Protein AF-A0A2W6A8U3-F1 (afdb_monomer_lite)

Radius of gyration: 18.76 Å; chains: 1; bounding box: 33×46×53 Å

Sequence (86 aa):
MNLSNPNPPRIYMDNAATTALSLAVLEAMLPYLSDTFGNASSIHAEGRAAHEGLEQARRDVAGALGCRAKEIVFTSGGTESDNLAL

pLDDT: mean 94.16, std 10.89, range [46.12, 98.75]

Secondary structure (DSSP, 8-state):
------SPPPPP--TTT--PPPHHHHHHHHHHHHT----TT--SHHHHHHHHHHHHHHHHHHHHHTS-GGG----SSHHHHHHHH-

Structure (mmCIF, N/CA/C/O backbone):
data_AF-A0A2W6A8U3-F1
#
_entry.id   AF-A0A2W6A8U3-F1
#
loop_
_atom_site.group_PDB
_atom_site.id
_atom_site.type_symbol
_atom_site.label_atom_id
_atom_site.label_alt_id
_atom_site.label_comp_id
_atom_site.label_asym_id
_atom_site.label_entity_id
_atom_site.label_seq_id
_atom_site.pdbx_PDB_ins_code
_atom_site.Cartn_x
_atom_site.Cartn_y
_atom_site.Cartn_z
_atom_site.occupancy
_atom_site.B_iso_or_equiv
_atom_site.auth_seq_id
_atom_site.auth_comp_id
_atom_site.auth_asym_id
_atom_site.auth_atom_id
_atom_site.pdbx_PDB_model_num
ATOM 1 N N . MET A 1 1 ? 10.709 -27.895 26.084 1.00 47.88 1 MET A N 1
ATOM 2 C CA . MET A 1 1 ? 10.360 -26.476 26.316 1.00 47.88 1 MET A CA 1
ATOM 3 C C . MET A 1 1 ? 11.510 -25.841 27.068 1.00 47.88 1 MET A C 1
ATOM 5 O O . MET A 1 1 ? 11.842 -26.323 28.141 1.00 47.88 1 MET A O 1
ATOM 9 N N . ASN A 1 2 ? 12.184 -24.860 26.471 1.00 46.12 2 ASN A N 1
ATOM 10 C CA . ASN A 1 2 ? 13.308 -24.181 27.110 1.00 46.12 2 ASN A CA 1
ATOM 11 C C . ASN A 1 2 ? 12.769 -23.242 28.207 1.00 46.12 2 ASN A C 1
ATOM 13 O O . ASN A 1 2 ? 12.057 -22.290 27.900 1.00 46.12 2 ASN A O 1
ATOM 17 N N . LEU A 1 3 ? 13.060 -23.557 29.472 1.00 56.66 3 LEU A N 1
ATOM 18 C CA . LEU A 1 3 ? 12.575 -22.863 30.674 1.00 56.66 3 LEU A CA 1
ATOM 19 C C . LEU A 1 3 ? 13.421 -21.625 31.046 1.00 56.66 3 LEU A C 1
ATOM 21 O O . LEU A 1 3 ? 13.336 -21.139 32.168 1.00 56.66 3 LEU A O 1
ATOM 25 N N . SER A 1 4 ? 14.252 -21.104 30.137 1.00 66.81 4 SER A N 1
ATOM 26 C CA . S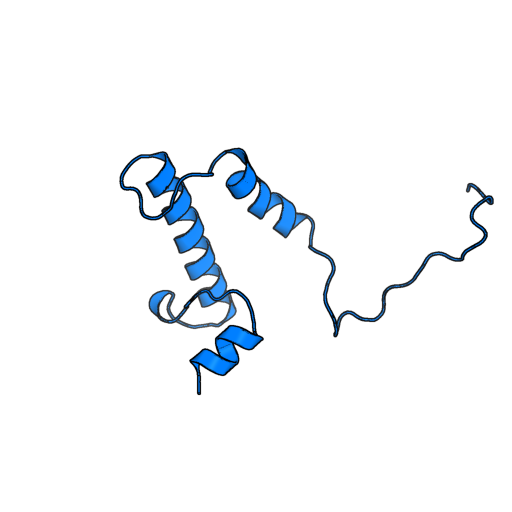ER A 1 4 ? 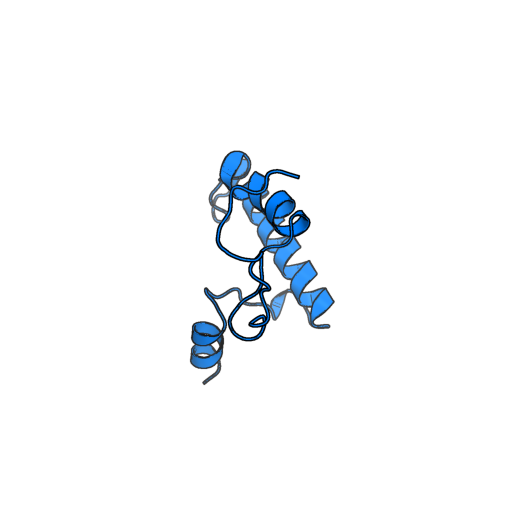15.202 -20.022 30.439 1.00 66.81 4 SER A CA 1
ATOM 27 C C . SER A 1 4 ? 14.700 -18.601 30.148 1.00 66.81 4 SER A C 1
ATOM 29 O O . SER A 1 4 ? 15.497 -17.668 30.229 1.00 66.81 4 SER A O 1
ATOM 31 N N . ASN A 1 5 ? 13.429 -18.398 29.775 1.00 64.94 5 ASN A N 1
ATOM 32 C CA . ASN A 1 5 ? 12.885 -17.049 29.586 1.00 64.94 5 ASN A CA 1
ATOM 33 C C . ASN A 1 5 ? 12.102 -16.618 30.843 1.00 64.94 5 ASN A C 1
ATOM 35 O O . ASN A 1 5 ? 11.025 -17.162 31.084 1.00 64.94 5 ASN A O 1
ATOM 39 N N . PRO A 1 6 ? 12.611 -15.667 31.649 1.00 69.00 6 PRO A N 1
ATOM 40 C CA . PRO A 1 6 ? 11.967 -15.236 32.892 1.00 69.00 6 PRO A CA 1
ATOM 41 C C . PRO A 1 6 ? 10.689 -14.414 32.670 1.00 69.00 6 PRO A C 1
ATOM 43 O O . PRO A 1 6 ? 9.997 -14.106 33.636 1.00 69.00 6 PRO A O 1
ATOM 46 N N . ASN A 1 7 ? 10.365 -14.054 31.424 1.00 70.81 7 ASN A N 1
ATOM 47 C CA . ASN A 1 7 ? 9.135 -13.345 31.098 1.00 70.81 7 ASN A CA 1
ATOM 48 C C . ASN A 1 7 ? 8.099 -14.290 30.478 1.00 70.81 7 ASN A C 1
ATOM 50 O O . ASN A 1 7 ? 8.433 -15.009 29.528 1.00 70.81 7 ASN A O 1
ATOM 54 N N . PRO A 1 8 ? 6.836 -14.261 30.950 1.00 75.06 8 PRO A N 1
ATOM 55 C CA . PRO A 1 8 ? 5.757 -14.966 30.277 1.00 75.06 8 PRO A CA 1
ATOM 56 C C . PRO A 1 8 ? 5.641 -14.475 28.823 1.00 75.06 8 PRO A C 1
ATOM 58 O O . PRO A 1 8 ? 5.982 -13.321 28.530 1.00 75.06 8 PRO A O 1
ATOM 61 N N . PRO A 1 9 ? 5.182 -15.331 27.892 1.00 83.94 9 PRO A N 1
ATOM 62 C CA . PRO A 1 9 ? 4.954 -14.916 26.514 1.00 83.94 9 PRO A CA 1
ATOM 63 C C . PRO A 1 9 ? 4.037 -13.688 26.497 1.00 83.94 9 PRO A C 1
ATOM 65 O O . PRO A 1 9 ? 2.974 -13.689 27.119 1.00 83.94 9 PRO A O 1
ATOM 68 N N . ARG A 1 10 ? 4.467 -12.615 25.820 1.00 90.00 10 ARG A N 1
ATOM 69 C CA . ARG A 1 10 ? 3.660 -11.394 25.710 1.00 90.00 10 ARG A CA 1
ATOM 70 C C . ARG A 1 10 ? 2.431 -11.686 24.855 1.00 90.00 10 ARG A C 1
ATOM 72 O O . ARG A 1 10 ? 2.565 -12.214 23.755 1.00 90.00 10 ARG A O 1
ATOM 79 N N . ILE A 1 11 ? 1.259 -11.296 25.345 1.00 93.94 11 ILE A N 1
ATOM 80 C CA . ILE A 1 11 ? 0.006 -11.340 24.589 1.00 93.94 11 ILE A CA 1
ATOM 81 C C . ILE A 1 11 ? -0.266 -9.926 24.080 1.00 93.94 11 ILE A C 1
ATOM 83 O O . ILE A 1 11 ? -0.336 -8.985 24.868 1.00 93.94 11 ILE A O 1
ATOM 87 N N . TYR A 1 12 ? -0.390 -9.769 22.764 1.00 94.81 12 TYR A N 1
ATOM 88 C CA . TYR A 1 12 ? -0.722 -8.489 22.147 1.00 94.81 12 TYR A CA 1
ATOM 89 C C . TYR A 1 12 ? -2.242 -8.311 22.114 1.00 94.81 12 TYR A C 1
ATOM 91 O O . TYR A 1 12 ? -2.944 -9.095 21.478 1.00 94.81 12 TYR A O 1
ATOM 99 N N . MET A 1 13 ? -2.749 -7.299 22.819 1.00 96.25 13 MET A N 1
ATOM 100 C CA . MET A 1 13 ? -4.184 -6.990 22.906 1.00 96.25 13 MET A CA 1
ATOM 101 C C . MET A 1 13 ? -4.481 -5.526 22.551 1.00 96.25 13 MET A C 1
ATOM 103 O O . MET A 1 13 ? -5.476 -4.977 23.008 1.00 96.25 13 MET A O 1
ATOM 107 N N . ASP A 1 14 ? -3.625 -4.896 21.743 1.00 96.94 14 ASP A N 1
ATOM 108 C CA . ASP A 1 14 ? -3.734 -3.478 21.369 1.00 96.94 14 ASP A CA 1
ATOM 109 C C . ASP A 1 14 ? -3.867 -3.285 19.848 1.00 96.94 14 ASP A C 1
ATOM 111 O O . ASP A 1 14 ? -3.247 -2.413 19.245 1.00 96.94 14 ASP A O 1
ATOM 115 N N . ASN A 1 15 ? -4.697 -4.119 19.206 1.00 97.69 15 ASN A N 1
ATOM 116 C CA . ASN A 1 15 ? -4.946 -4.030 17.759 1.00 97.69 15 ASN A CA 1
ATOM 117 C C . ASN A 1 15 ? -5.618 -2.708 17.328 1.00 97.69 15 ASN A C 1
ATOM 119 O O . ASN A 1 15 ? -5.703 -2.423 16.136 1.00 97.69 15 ASN A O 1
ATOM 123 N N . ALA A 1 16 ? -6.116 -1.917 18.286 1.00 97.44 16 ALA A N 1
ATOM 124 C CA . ALA A 1 16 ? -6.658 -0.586 18.035 1.00 97.44 16 ALA A CA 1
ATOM 125 C C . ALA A 1 16 ? -5.556 0.446 17.734 1.00 97.44 16 ALA A C 1
ATOM 127 O O . ALA A 1 16 ? -5.811 1.390 16.991 1.00 97.44 16 ALA A O 1
ATOM 128 N N . ALA A 1 17 ? -4.345 0.273 18.279 1.00 97.31 17 ALA A N 1
ATOM 129 C CA . ALA A 1 17 ? -3.211 1.150 17.994 1.00 97.31 17 ALA A CA 1
ATOM 130 C C . ALA A 1 17 ? -2.539 0.814 16.653 1.00 97.31 17 ALA A C 1
ATOM 132 O O . ALA A 1 17 ? -2.197 1.710 15.884 1.00 97.31 17 ALA A O 1
ATOM 133 N N . THR A 1 18 ? -2.328 -0.474 16.370 1.00 97.38 18 THR A N 1
ATOM 134 C CA . THR A 1 18 ? -1.847 -0.978 15.075 1.00 97.38 18 THR A CA 1
ATOM 135 C C . THR A 1 18 ? -2.068 -2.487 14.986 1.00 97.38 18 THR A C 1
ATOM 137 O O . THR A 1 18 ? -2.433 -3.122 15.966 1.00 97.38 18 THR A O 1
ATOM 140 N N . THR A 1 19 ? -1.824 -3.093 13.829 1.00 97.75 19 THR A N 1
ATOM 141 C CA . THR A 1 19 ? -1.911 -4.548 13.650 1.00 97.75 19 THR A CA 1
ATOM 142 C C . THR A 1 19 ? -0.584 -5.110 13.159 1.00 97.75 19 THR A C 1
ATOM 144 O O . THR A 1 19 ? 0.204 -4.425 12.505 1.00 97.75 19 THR A O 1
ATOM 147 N N . ALA A 1 20 ? -0.313 -6.375 13.486 1.00 97.19 20 ALA A N 1
ATOM 148 C CA . ALA A 1 20 ? 0.819 -7.077 12.897 1.00 97.19 20 ALA A CA 1
ATOM 149 C C . ALA A 1 20 ? 0.587 -7.267 11.390 1.00 97.19 20 ALA A C 1
ATOM 151 O O . ALA A 1 20 ? -0.508 -7.645 10.967 1.00 97.19 20 ALA A O 1
ATOM 152 N N . LEU A 1 21 ? 1.630 -7.047 10.587 1.00 97.62 21 LEU A N 1
ATOM 153 C CA . LEU A 1 21 ? 1.574 -7.295 9.150 1.00 97.62 21 LEU A CA 1
ATOM 154 C C . LEU A 1 21 ? 1.295 -8.782 8.891 1.00 97.62 21 LEU A C 1
ATOM 156 O O . LEU A 1 21 ? 2.029 -9.651 9.364 1.00 97.62 21 LEU A O 1
ATOM 160 N N . SER A 1 22 ? 0.242 -9.076 8.129 1.00 98.25 22 SER A N 1
ATOM 161 C CA . SER A 1 22 ? -0.037 -10.442 7.680 1.00 98.25 22 SER A CA 1
ATOM 162 C C . SER A 1 22 ? 1.070 -10.930 6.742 1.00 98.25 22 SER A C 1
ATOM 164 O O . SER A 1 22 ? 1.528 -10.176 5.883 1.00 98.25 22 SER A O 1
ATOM 166 N N . LEU A 1 23 ? 1.454 -12.206 6.853 1.00 98.06 23 LEU A N 1
ATOM 167 C CA . LEU A 1 23 ? 2.444 -12.817 5.958 1.00 98.06 23 LEU A CA 1
ATOM 168 C C . LEU A 1 23 ? 2.044 -12.692 4.484 1.00 98.06 23 LEU A C 1
ATOM 170 O O . LEU A 1 23 ? 2.885 -12.346 3.666 1.00 98.06 23 LEU A O 1
ATOM 174 N N . ALA A 1 24 ? 0.759 -12.857 4.163 1.00 98.25 24 ALA A N 1
ATOM 175 C CA . ALA A 1 24 ? 0.272 -12.704 2.793 1.00 98.25 24 ALA A CA 1
ATOM 176 C C . ALA A 1 24 ? 0.474 -11.275 2.251 1.00 98.25 24 ALA A C 1
ATOM 178 O O . ALA A 1 24 ? 0.749 -11.089 1.069 1.00 98.25 24 ALA A O 1
ATOM 179 N N . VAL A 1 25 ? 0.366 -10.256 3.114 1.00 97.75 25 VAL A N 1
ATOM 180 C CA . VAL A 1 25 ? 0.627 -8.862 2.721 1.00 97.75 25 VAL A CA 1
ATOM 181 C C . VAL A 1 25 ? 2.124 -8.644 2.526 1.00 97.75 25 VAL A C 1
ATOM 183 O O . VAL A 1 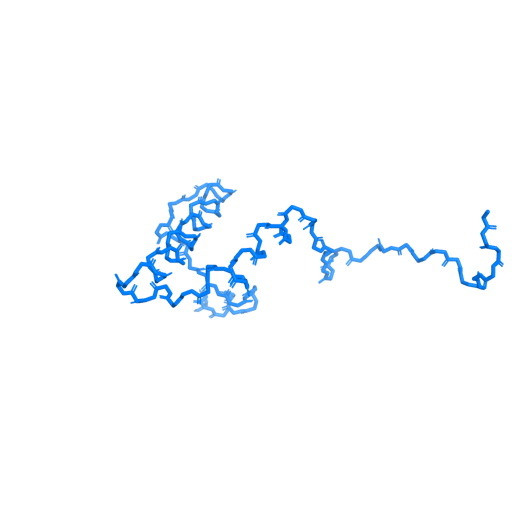25 ? 2.521 -8.046 1.532 1.00 97.75 25 VAL A O 1
ATOM 186 N N . LEU A 1 26 ? 2.962 -9.173 3.425 1.00 98.19 26 LEU A N 1
ATOM 187 C CA . LEU A 1 26 ? 4.416 -9.118 3.268 1.00 98.19 26 LEU A CA 1
ATOM 188 C C . LEU A 1 26 ? 4.856 -9.753 1.940 1.00 98.19 26 LEU A C 1
ATOM 190 O O . LEU A 1 26 ? 5.594 -9.132 1.181 1.00 98.19 26 LEU A O 1
ATOM 194 N N . GLU A 1 27 ? 4.365 -10.953 1.635 1.00 98.06 27 GLU A N 1
ATOM 195 C CA . GLU A 1 27 ? 4.652 -11.670 0.389 1.00 98.06 27 GLU A CA 1
ATOM 196 C C . GLU A 1 27 ? 4.201 -10.889 -0.851 1.00 98.06 27 GLU A C 1
ATOM 198 O O . GLU A 1 27 ? 4.942 -10.830 -1.829 1.00 98.06 27 GLU A O 1
ATOM 203 N N . ALA A 1 28 ? 3.036 -10.236 -0.807 1.00 97.44 28 ALA A N 1
ATOM 204 C CA . ALA A 1 28 ? 2.555 -9.396 -1.903 1.00 97.44 28 ALA A CA 1
ATOM 205 C C . ALA A 1 28 ? 3.389 -8.115 -2.094 1.00 97.44 28 ALA A C 1
ATOM 207 O O . ALA A 1 28 ? 3.513 -7.621 -3.214 1.00 97.44 28 ALA A O 1
ATOM 208 N N . MET A 1 29 ? 3.967 -7.572 -1.017 1.00 97.88 29 MET A N 1
ATOM 209 C CA . MET A 1 29 ? 4.793 -6.362 -1.059 1.00 97.88 29 MET A CA 1
ATOM 210 C C . MET A 1 29 ? 6.216 -6.630 -1.551 1.00 97.88 29 MET A C 1
ATOM 212 O O . MET A 1 29 ? 6.770 -5.804 -2.275 1.00 97.88 29 MET A O 1
ATOM 216 N N . LEU A 1 30 ? 6.816 -7.759 -1.155 1.00 98.06 30 LEU A N 1
ATOM 217 C CA . LEU A 1 30 ? 8.231 -8.061 -1.399 1.00 98.06 30 LEU A CA 1
ATOM 218 C C . LEU A 1 30 ? 8.674 -7.877 -2.863 1.00 98.06 30 LEU A C 1
ATOM 220 O O . LEU A 1 30 ? 9.690 -7.209 -3.057 1.00 98.06 30 LEU A O 1
ATOM 224 N N . PRO A 1 31 ? 7.931 -8.342 -3.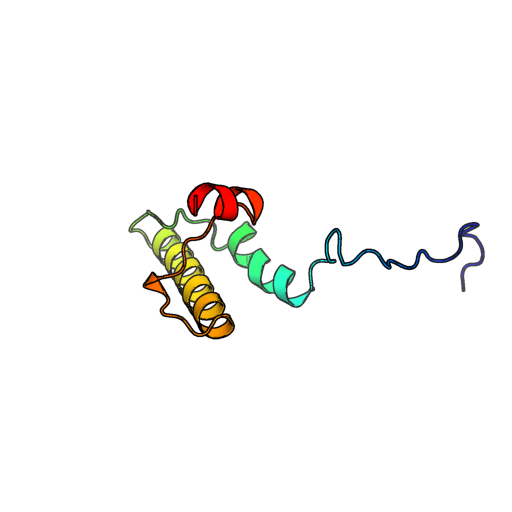890 1.00 97.62 31 PRO A N 1
ATOM 225 C CA . PRO A 1 31 ? 8.321 -8.147 -5.285 1.00 97.62 31 PRO A CA 1
ATOM 226 C C . PRO A 1 31 ? 8.522 -6.681 -5.675 1.00 97.62 31 PRO A C 1
ATOM 228 O O . PRO A 1 31 ? 9.387 -6.390 -6.492 1.00 97.62 31 PRO A O 1
ATOM 231 N N . TYR A 1 32 ? 7.772 -5.746 -5.086 1.00 97.38 32 TYR A N 1
ATOM 232 C CA . TYR A 1 32 ? 7.885 -4.308 -5.368 1.00 97.38 32 TYR A CA 1
ATOM 233 C C . TYR A 1 32 ? 9.009 -3.624 -4.578 1.00 97.38 32 TYR A C 1
ATOM 235 O O . TYR A 1 32 ? 9.332 -2.465 -4.829 1.00 97.38 32 TYR A O 1
ATOM 243 N N . LEU A 1 33 ? 9.618 -4.341 -3.629 1.00 96.25 33 LEU A N 1
ATOM 244 C CA . LEU A 1 33 ? 10.793 -3.906 -2.876 1.00 96.25 33 LEU A CA 1
ATOM 245 C C . LEU A 1 33 ? 12.095 -4.511 -3.429 1.00 96.25 33 LEU A C 1
ATOM 247 O O . LEU A 1 33 ? 13.168 -3.996 -3.121 1.00 96.25 33 LEU A O 1
ATOM 251 N N . SER A 1 34 ? 12.011 -5.583 -4.228 1.00 95.75 34 SER A N 1
ATOM 252 C CA . SER A 1 34 ? 13.158 -6.260 -4.848 1.00 95.75 34 SER A CA 1
ATOM 253 C C . SER A 1 34 ? 13.201 -6.104 -6.370 1.00 95.75 34 SER A C 1
ATOM 255 O O . SER A 1 34 ? 14.075 -5.418 -6.889 1.00 95.75 34 SER A O 1
ATOM 257 N N . ASP A 1 35 ? 12.275 -6.743 -7.087 1.00 95.31 35 ASP A N 1
ATOM 258 C CA . ASP A 1 35 ? 12.393 -7.023 -8.524 1.00 95.31 35 ASP A CA 1
ATOM 259 C C . ASP A 1 35 ? 11.593 -6.039 -9.395 1.00 95.31 35 ASP A C 1
ATOM 261 O O . ASP A 1 35 ? 12.013 -5.675 -10.490 1.00 95.31 35 ASP A O 1
ATOM 265 N N . THR A 1 36 ? 10.455 -5.552 -8.894 1.00 96.94 36 THR A N 1
ATOM 266 C CA . THR A 1 36 ? 9.558 -4.581 -9.550 1.00 96.94 36 THR A CA 1
ATOM 267 C C . THR A 1 36 ? 9.741 -3.194 -8.931 1.00 96.94 36 THR A C 1
ATOM 269 O O . THR A 1 36 ? 8.809 -2.582 -8.418 1.00 96.94 36 THR A O 1
ATOM 272 N N . PHE A 1 37 ? 10.978 -2.700 -8.956 1.00 95.50 37 PHE A N 1
ATOM 273 C CA . PHE A 1 37 ? 11.392 -1.442 -8.313 1.00 95.50 37 PHE A CA 1
ATOM 274 C C . PHE A 1 37 ? 11.239 -0.196 -9.208 1.00 95.50 37 PHE A C 1
ATOM 276 O O . PHE A 1 37 ? 11.659 0.902 -8.835 1.00 95.50 37 PHE A O 1
ATOM 283 N N . GLY A 1 38 ? 10.713 -0.357 -10.425 1.00 97.69 38 GLY A N 1
ATOM 284 C CA . GLY A 1 38 ? 10.618 0.720 -11.408 1.00 97.69 38 GLY A CA 1
ATOM 285 C C . GLY A 1 38 ? 9.778 1.906 -10.924 1.00 97.69 38 GLY A C 1
ATOM 286 O O . GLY A 1 38 ? 8.820 1.761 -10.171 1.00 97.69 38 GLY A O 1
ATOM 287 N N . ASN A 1 39 ? 10.106 3.108 -11.399 1.00 98.12 39 ASN A N 1
ATOM 288 C CA . ASN A 1 39 ? 9.260 4.279 -11.175 1.00 98.12 39 ASN A CA 1
ATOM 289 C C . ASN A 1 39 ? 7.971 4.144 -12.003 1.00 98.12 39 ASN A C 1
ATOM 291 O O . ASN A 1 39 ? 8.041 4.142 -13.230 1.00 98.12 39 ASN A O 1
ATOM 295 N N . ALA A 1 40 ? 6.804 4.091 -11.355 1.00 97.62 40 ALA A N 1
ATOM 296 C CA . ALA A 1 40 ? 5.500 3.937 -12.015 1.00 97.62 40 ALA A CA 1
ATOM 297 C C . ALA A 1 40 ? 5.145 5.061 -13.016 1.00 97.62 40 ALA A C 1
ATOM 299 O O . ALA A 1 40 ? 4.229 4.904 -13.819 1.00 97.62 40 ALA A O 1
ATOM 300 N N . SER A 1 41 ? 5.865 6.187 -12.994 1.00 97.94 41 SER A N 1
ATOM 301 C CA . SER A 1 41 ? 5.719 7.277 -13.972 1.00 97.94 41 SER A CA 1
ATOM 302 C C . SER A 1 41 ? 6.564 7.083 -15.238 1.00 97.94 41 SER A C 1
ATOM 304 O O . SER A 1 41 ? 6.434 7.848 -16.195 1.00 97.94 41 SER A O 1
ATOM 306 N N . SER A 1 42 ? 7.459 6.095 -15.258 1.00 98.31 42 SER A N 1
ATOM 307 C CA . SER A 1 42 ? 8.311 5.803 -16.408 1.00 98.31 42 SER A CA 1
ATOM 308 C C . SER A 1 42 ? 7.582 4.987 -17.475 1.00 98.31 42 SER A C 1
ATOM 310 O O . SER A 1 42 ? 6.866 4.036 -17.180 1.00 98.31 42 SER A O 1
ATOM 312 N N . ILE A 1 43 ? 7.852 5.288 -18.749 1.00 97.50 43 ILE A N 1
ATOM 313 C CA . ILE A 1 43 ? 7.226 4.593 -19.888 1.00 97.50 43 ILE A CA 1
ATOM 314 C C . ILE A 1 43 ? 7.907 3.274 -20.278 1.00 97.50 43 ILE A C 1
ATOM 316 O O . ILE A 1 43 ? 7.358 2.542 -21.099 1.00 97.50 43 ILE A O 1
ATOM 320 N N . HIS A 1 44 ? 9.105 2.978 -19.762 1.00 97.69 44 HIS A N 1
ATOM 321 C CA . HIS A 1 44 ? 9.848 1.745 -20.057 1.00 97.69 44 HIS A CA 1
ATOM 322 C C . HIS A 1 44 ? 9.293 0.543 -19.271 1.00 97.69 44 HIS A C 1
ATOM 324 O O . HIS A 1 44 ? 8.377 0.689 -18.465 1.00 97.69 44 HIS A O 1
ATOM 330 N N . ALA A 1 45 ? 9.801 -0.661 -19.548 1.00 97.88 45 ALA A N 1
ATOM 331 C CA . ALA A 1 45 ? 9.204 -1.915 -19.080 1.00 97.88 45 ALA A CA 1
ATOM 332 C C . ALA A 1 45 ? 9.045 -1.985 -17.552 1.00 97.88 45 ALA A C 1
ATOM 334 O O . ALA A 1 45 ? 7.967 -2.307 -17.065 1.00 97.88 45 ALA A O 1
ATOM 335 N N . GLU A 1 46 ? 10.079 -1.607 -16.808 1.00 97.81 46 GLU A N 1
ATOM 336 C CA . GLU A 1 46 ? 10.102 -1.618 -15.343 1.00 97.81 46 GLU A CA 1
ATOM 337 C C . GLU A 1 46 ? 9.091 -0.624 -14.755 1.00 97.81 46 GLU A C 1
ATOM 339 O O . GLU A 1 46 ? 8.426 -0.926 -13.767 1.00 97.81 46 GLU A O 1
ATOM 344 N N . GLY A 1 47 ? 8.939 0.551 -15.378 1.00 98.38 47 GLY A N 1
ATOM 345 C CA . GLY A 1 47 ? 7.949 1.542 -14.957 1.00 98.38 47 GLY A CA 1
ATOM 346 C C . GLY A 1 47 ? 6.516 1.084 -15.210 1.00 98.38 47 GLY A C 1
ATOM 347 O O . GLY A 1 47 ? 5.665 1.212 -14.332 1.00 98.38 47 GLY A O 1
ATOM 348 N N . ARG A 1 48 ? 6.261 0.460 -16.369 1.00 98.19 48 ARG A N 1
ATOM 349 C CA . ARG A 1 48 ? 4.950 -0.132 -16.680 1.00 98.19 48 ARG A CA 1
ATOM 350 C C . ARG A 1 48 ? 4.586 -1.256 -15.710 1.00 98.19 48 ARG A C 1
ATOM 352 O O . ARG A 1 48 ? 3.458 -1.275 -15.237 1.00 98.19 48 ARG A O 1
ATOM 359 N N . ALA A 1 49 ? 5.536 -2.122 -15.354 1.00 98.00 49 ALA A N 1
ATOM 360 C CA . ALA A 1 49 ? 5.306 -3.191 -14.382 1.00 98.00 49 ALA A CA 1
ATOM 361 C C . ALA A 1 49 ? 4.926 -2.644 -12.990 1.00 98.00 49 ALA A C 1
ATOM 363 O O . ALA A 1 49 ? 3.962 -3.104 -12.379 1.00 98.00 49 ALA A O 1
ATOM 364 N N . ALA A 1 50 ? 5.623 -1.608 -12.507 1.00 98.19 50 ALA A N 1
ATOM 365 C CA . ALA A 1 50 ? 5.272 -0.950 -11.246 1.00 98.19 50 ALA A CA 1
ATOM 366 C C . ALA A 1 50 ? 3.902 -0.245 -11.311 1.00 98.19 50 ALA A C 1
ATOM 368 O O . ALA A 1 50 ? 3.115 -0.315 -10.365 1.00 98.19 50 ALA A O 1
ATOM 369 N N . HIS A 1 51 ? 3.591 0.401 -12.439 1.00 98.25 51 HIS A N 1
ATOM 370 C CA . HIS A 1 51 ? 2.293 1.032 -12.672 1.00 98.25 51 HIS A CA 1
ATOM 371 C C . HIS A 1 51 ? 1.141 0.017 -12.653 1.00 98.25 51 HIS A C 1
ATOM 373 O O . HIS A 1 51 ? 0.116 0.259 -12.018 1.00 98.25 51 HIS A O 1
ATOM 379 N N . GLU A 1 52 ? 1.312 -1.139 -13.297 1.00 98.06 52 GLU A N 1
ATOM 380 C CA . GLU A 1 52 ? 0.321 -2.220 -13.300 1.00 98.06 52 GLU A CA 1
ATOM 381 C C . GLU A 1 52 ? 0.015 -2.724 -11.883 1.00 98.06 52 GLU A C 1
ATOM 383 O O . GLU A 1 52 ? -1.158 -2.904 -11.542 1.00 98.06 52 GLU A O 1
ATOM 388 N N . GLY A 1 53 ? 1.045 -2.877 -11.041 1.00 97.69 53 GLY A N 1
ATOM 389 C CA . GLY A 1 53 ? 0.888 -3.236 -9.630 1.00 97.69 53 GLY A CA 1
ATOM 390 C C . GLY A 1 53 ? 0.096 -2.199 -8.832 1.00 97.69 53 GLY A C 1
ATOM 391 O O . GLY A 1 53 ? -0.845 -2.550 -8.116 1.00 97.69 53 GLY A O 1
ATOM 392 N N . LEU A 1 54 ? 0.410 -0.911 -9.010 1.00 97.94 54 LEU A N 1
ATOM 393 C CA . LEU A 1 54 ? -0.319 0.188 -8.366 1.00 97.94 54 LEU A CA 1
ATOM 394 C C . LEU A 1 54 ? -1.796 0.226 -8.790 1.00 97.94 54 LEU A C 1
ATOM 396 O O . LEU A 1 54 ? -2.684 0.407 -7.956 1.00 97.94 54 LEU A O 1
ATOM 400 N N . GLU A 1 55 ? -2.077 0.028 -10.078 1.00 98.44 55 GLU A N 1
ATOM 401 C CA . GLU A 1 55 ? -3.445 0.018 -10.593 1.00 98.44 55 GLU A CA 1
ATOM 402 C C . GLU A 1 55 ? -4.229 -1.223 -10.152 1.00 98.44 55 GLU A C 1
ATOM 404 O O . GLU A 1 55 ? -5.440 -1.134 -9.938 1.00 98.44 55 GLU A O 1
ATOM 409 N N . GLN A 1 56 ? -3.568 -2.370 -9.965 1.00 98.38 56 GLN A N 1
ATOM 410 C CA . GLN A 1 56 ? -4.204 -3.537 -9.354 1.00 98.38 56 GLN A CA 1
ATOM 411 C C . GLN A 1 56 ? -4.572 -3.264 -7.894 1.00 98.38 56 GLN A C 1
ATOM 413 O O . GLN A 1 56 ? -5.734 -3.438 -7.535 1.00 98.38 56 GLN A O 1
ATOM 418 N N . ALA A 1 57 ? -3.647 -2.721 -7.097 1.00 98.31 57 ALA A N 1
ATOM 419 C CA . ALA A 1 57 ? -3.933 -2.333 -5.717 1.00 98.31 57 ALA A CA 1
ATOM 420 C C . ALA A 1 57 ? -5.107 -1.340 -5.634 1.00 98.31 57 ALA A C 1
ATOM 422 O O . ALA A 1 57 ? -5.975 -1.458 -4.767 1.00 98.31 57 ALA A O 1
ATOM 423 N N . ARG A 1 58 ? -5.192 -0.387 -6.574 1.00 98.69 58 ARG A N 1
ATOM 424 C CA . ARG A 1 58 ? -6.315 0.560 -6.664 1.00 98.69 58 ARG A CA 1
ATOM 425 C C . ARG A 1 58 ? -7.651 -0.148 -6.900 1.00 98.69 58 ARG A C 1
ATOM 427 O O . ARG A 1 58 ? -8.650 0.213 -6.278 1.00 98.69 58 ARG A O 1
ATOM 434 N N . ARG A 1 59 ? -7.681 -1.145 -7.793 1.00 98.69 59 ARG A N 1
ATOM 435 C CA . ARG A 1 59 ? -8.876 -1.963 -8.060 1.00 98.69 59 ARG A CA 1
ATOM 436 C C . ARG A 1 59 ? -9.276 -2.795 -6.846 1.00 98.69 59 ARG A C 1
ATOM 438 O O . ARG A 1 59 ? -10.464 -2.857 -6.546 1.00 98.69 59 ARG A O 1
ATOM 445 N N . ASP A 1 60 ? -8.310 -3.373 -6.143 1.00 98.50 60 ASP A N 1
ATOM 446 C CA . ASP A 1 60 ? -8.568 -4.211 -4.970 1.00 98.50 60 ASP A CA 1
ATOM 447 C C . ASP A 1 60 ? -9.172 -3.388 -3.822 1.00 98.50 60 ASP A C 1
ATOM 449 O O . ASP A 1 60 ? -10.201 -3.768 -3.258 1.00 98.50 60 ASP A O 1
ATOM 453 N N . VAL A 1 61 ? -8.608 -2.207 -3.538 1.00 98.50 61 VAL A N 1
ATOM 454 C CA . VAL A 1 61 ? -9.154 -1.268 -2.541 1.00 98.50 61 VAL A CA 1
ATOM 455 C C . VAL A 1 61 ? -10.556 -0.802 -2.933 1.00 98.50 61 VAL A C 1
ATOM 457 O O . VAL A 1 61 ? -11.464 -0.810 -2.104 1.00 98.50 61 VAL A O 1
ATOM 460 N N . ALA A 1 62 ? -10.763 -0.443 -4.201 1.00 98.69 62 ALA A N 1
ATOM 461 C CA . ALA A 1 62 ? -12.081 -0.054 -4.693 1.00 98.69 62 ALA A CA 1
ATOM 462 C C . ALA A 1 62 ? -13.116 -1.182 -4.554 1.00 98.69 62 ALA A C 1
ATOM 464 O O . ALA A 1 62 ? -14.249 -0.925 -4.151 1.00 98.69 62 ALA A O 1
ATOM 465 N N . GLY A 1 63 ? -12.723 -2.431 -4.826 1.00 98.69 63 GLY A N 1
ATOM 466 C CA . GLY A 1 63 ? -13.564 -3.611 -4.632 1.00 98.69 63 GLY A CA 1
ATOM 467 C C . GLY A 1 63 ? -13.935 -3.838 -3.166 1.00 98.69 63 GLY A C 1
ATOM 468 O O . GLY A 1 63 ? -15.098 -4.107 -2.871 1.00 98.69 63 GLY A O 1
ATOM 469 N N . ALA A 1 64 ? -12.984 -3.660 -2.245 1.00 98.56 64 ALA A N 1
ATOM 470 C CA . ALA A 1 64 ? -13.229 -3.770 -0.807 1.00 98.56 64 ALA A CA 1
ATOM 471 C C . ALA A 1 64 ? -14.167 -2.671 -0.270 1.00 98.56 64 ALA A C 1
ATOM 473 O O . ALA A 1 64 ? -14.935 -2.921 0.657 1.00 98.56 64 ALA A O 1
ATOM 474 N N . LEU A 1 65 ? -14.119 -1.470 -0.856 1.00 98.25 65 LEU A N 1
ATOM 475 C CA . LEU A 1 65 ? -14.938 -0.319 -0.455 1.00 98.25 65 LEU A CA 1
ATOM 476 C C . LEU A 1 65 ? -16.253 -0.180 -1.241 1.00 98.25 65 LEU A C 1
ATOM 478 O O . LEU A 1 65 ? -17.098 0.634 -0.874 1.00 98.25 65 LEU A O 1
ATOM 482 N N . GLY A 1 66 ? -16.444 -0.946 -2.318 1.00 98.50 66 GLY A N 1
ATOM 483 C CA . GLY A 1 66 ? -17.636 -0.864 -3.165 1.00 98.50 66 GLY A CA 1
ATOM 484 C C . GLY A 1 66 ? -17.729 0.418 -4.005 1.00 98.50 66 GLY A C 1
ATOM 485 O O . GLY A 1 66 ? -18.834 0.885 -4.280 1.00 98.50 66 GLY A O 1
ATOM 486 N N . CYS A 1 67 ? -16.597 0.997 -4.419 1.00 98.56 67 CYS A N 1
ATOM 487 C CA . CYS A 1 67 ? -16.542 2.211 -5.245 1.00 98.56 67 CYS A CA 1
ATOM 488 C C . CYS A 1 67 ? -15.799 1.983 -6.575 1.00 98.56 67 CYS A C 1
ATOM 490 O O . CYS A 1 67 ? -15.356 0.877 -6.890 1.00 98.56 67 CYS A O 1
ATOM 492 N N . ARG A 1 68 ? -15.684 3.018 -7.416 1.00 98.56 68 ARG A N 1
ATOM 493 C CA . ARG A 1 68 ? -14.914 2.937 -8.668 1.00 98.56 68 ARG A CA 1
ATOM 494 C C . ARG A 1 68 ? -13.437 3.171 -8.371 1.00 98.56 68 ARG A C 1
ATOM 496 O O . ARG A 1 68 ? -13.096 4.079 -7.625 1.00 98.56 68 ARG A O 1
ATOM 503 N N . ALA A 1 69 ? -12.546 2.464 -9.068 1.00 98.25 69 ALA A N 1
ATOM 504 C CA . ALA A 1 69 ? -11.096 2.641 -8.914 1.00 98.25 69 ALA A CA 1
ATOM 505 C C . ALA A 1 69 ? -10.640 4.109 -9.034 1.00 98.25 69 ALA A C 1
ATOM 507 O O . ALA A 1 69 ? -9.792 4.554 -8.271 1.00 98.25 69 ALA A O 1
ATOM 508 N N . LYS A 1 70 ? -11.260 4.894 -9.927 1.00 98.06 70 LYS A N 1
ATOM 509 C CA . LYS A 1 70 ? -10.961 6.327 -10.106 1.00 98.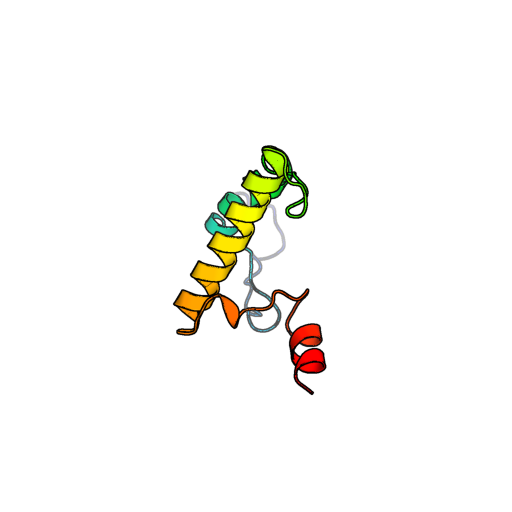06 70 LYS A CA 1
ATOM 510 C C . LYS A 1 70 ? -11.302 7.221 -8.904 1.00 98.06 70 LYS A C 1
ATOM 512 O O . LYS A 1 70 ? -10.948 8.392 -8.918 1.00 98.06 70 LYS A O 1
ATOM 517 N N . GLU A 1 71 ? -12.042 6.707 -7.925 1.00 98.12 71 GLU A N 1
ATOM 518 C CA . GLU A 1 71 ? -12.393 7.412 -6.685 1.00 98.12 71 GLU A CA 1
ATOM 519 C C . GLU A 1 71 ? -11.350 7.177 -5.584 1.00 98.12 71 GLU A C 1
ATOM 521 O O . GLU A 1 71 ? -11.392 7.839 -4.553 1.00 98.12 71 GLU A O 1
ATOM 526 N N . ILE A 1 72 ? -10.400 6.260 -5.796 1.00 98.44 72 ILE A N 1
ATOM 527 C CA . ILE A 1 72 ? -9.335 5.959 -4.841 1.00 98.44 72 ILE A CA 1
ATOM 528 C C . ILE A 1 72 ? -8.145 6.886 -5.075 1.00 98.44 72 ILE A C 1
ATOM 530 O O . ILE A 1 72 ? -7.552 6.883 -6.157 1.00 98.44 72 ILE A O 1
ATOM 534 N N . VAL A 1 73 ? -7.740 7.600 -4.027 1.00 98.25 73 VAL A N 1
ATOM 535 C CA . VAL A 1 73 ? -6.473 8.335 -3.940 1.00 98.25 73 VAL A CA 1
ATOM 536 C C . VAL A 1 73 ? -5.634 7.683 -2.844 1.00 98.25 73 VAL A C 1
ATOM 538 O O . VAL A 1 73 ? -6.105 7.522 -1.722 1.00 98.25 73 VAL A O 1
ATOM 541 N N . PHE A 1 74 ? -4.407 7.277 -3.172 1.00 98.44 74 PHE A N 1
ATOM 542 C CA . PHE A 1 74 ? -3.468 6.763 -2.176 1.00 98.44 74 PHE A CA 1
ATOM 543 C C . PHE A 1 74 ? -2.770 7.932 -1.478 1.00 98.44 74 PHE A C 1
ATOM 545 O O . PHE A 1 74 ? -2.223 8.807 -2.147 1.00 98.44 74 PHE A O 1
ATOM 552 N N . THR A 1 75 ? -2.784 7.914 -0.150 1.00 98.50 75 THR A N 1
ATOM 553 C CA . THR A 1 75 ? -2.082 8.847 0.742 1.00 98.50 75 THR A CA 1
ATOM 554 C C . THR A 1 75 ? -1.101 8.061 1.615 1.00 98.50 75 THR A C 1
ATOM 556 O O . THR A 1 75 ? -1.066 6.828 1.574 1.00 98.50 75 THR A O 1
ATOM 559 N N . SER A 1 76 ? -0.296 8.746 2.425 1.00 98.25 76 SER A N 1
ATOM 560 C CA . SER A 1 76 ? 0.609 8.095 3.380 1.00 98.25 76 SER A CA 1
ATOM 561 C C . SER A 1 76 ? -0.106 7.456 4.580 1.00 98.25 76 SER A C 1
ATOM 563 O O . SER A 1 76 ? 0.485 6.616 5.260 1.00 98.25 76 SER A O 1
ATOM 565 N N . GLY A 1 77 ? -1.368 7.813 4.849 1.00 98.00 77 GLY A N 1
ATOM 566 C CA . GLY A 1 77 ? -2.154 7.246 5.944 1.00 98.00 77 GLY A CA 1
ATOM 567 C C . GLY A 1 77 ? -3.409 8.048 6.293 1.00 98.00 77 GLY A C 1
ATOM 568 O O . GLY A 1 77 ? -3.720 9.059 5.665 1.00 98.00 77 GLY A O 1
ATOM 569 N N . GLY A 1 78 ? -4.121 7.599 7.334 1.00 97.88 78 GLY A N 1
ATOM 570 C CA . GLY A 1 78 ? -5.410 8.169 7.754 1.00 97.88 78 GLY A CA 1
ATOM 571 C C . GLY A 1 78 ? -5.351 9.663 8.076 1.00 97.88 78 GLY A C 1
ATOM 572 O O . GLY A 1 78 ? -6.169 10.421 7.573 1.00 97.88 78 GLY A O 1
ATOM 573 N N . THR A 1 79 ? -4.329 10.109 8.812 1.00 98.44 79 THR A N 1
ATOM 574 C CA . THR A 1 79 ? -4.165 11.530 9.155 1.00 98.44 79 THR A CA 1
ATOM 575 C C . THR A 1 79 ? -4.066 12.425 7.919 1.00 98.44 79 THR A C 1
ATOM 577 O O . THR A 1 79 ? -4.662 13.498 7.899 1.00 98.44 79 THR A O 1
ATOM 580 N N . GLU A 1 80 ? -3.328 12.019 6.882 1.00 98.75 80 GLU A N 1
ATOM 581 C CA . GLU A 1 80 ? -3.243 12.800 5.642 1.00 98.75 80 GLU A CA 1
ATOM 582 C C . GLU A 1 80 ? -4.583 12.800 4.900 1.00 98.75 80 GLU A C 1
ATOM 584 O O . GLU A 1 80 ? -5.030 13.855 4.459 1.00 98.75 80 GLU A O 1
ATOM 589 N N . SER A 1 81 ? -5.249 11.644 4.817 1.00 98.50 81 SER A N 1
ATOM 590 C CA . SER A 1 81 ? -6.567 11.528 4.183 1.00 98.50 81 SER A CA 1
ATOM 591 C C . SER A 1 81 ? -7.622 12.411 4.846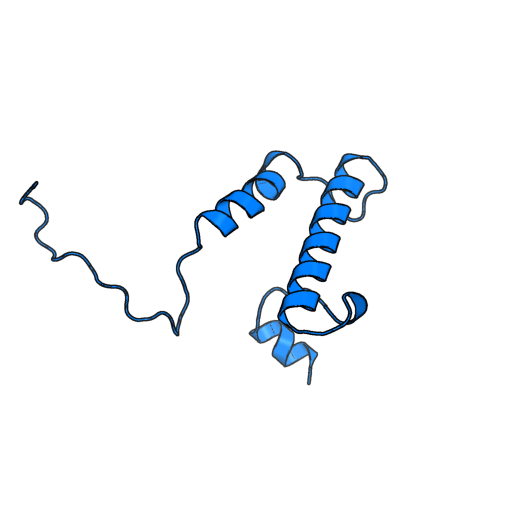 1.00 98.50 81 SER A C 1
ATOM 593 O O . SER A 1 81 ? -8.373 13.081 4.142 1.00 98.50 81 SER A O 1
ATOM 595 N N . ASP A 1 82 ? -7.658 12.449 6.180 1.00 98.56 82 ASP A N 1
ATOM 596 C CA . ASP A 1 82 ? -8.602 13.283 6.928 1.00 98.56 82 ASP A CA 1
ATOM 597 C C . ASP A 1 82 ? -8.364 14.770 6.643 1.00 98.56 82 ASP A C 1
ATOM 599 O O . ASP A 1 82 ? -9.311 15.517 6.414 1.00 98.56 82 ASP A O 1
ATOM 603 N N . ASN A 1 83 ? -7.098 15.201 6.595 1.00 98.44 83 ASN A N 1
ATOM 604 C CA . ASN A 1 83 ? -6.756 16.589 6.274 1.00 98.44 83 ASN A CA 1
ATOM 605 C C . ASN A 1 83 ? -7.040 16.941 4.807 1.00 98.44 83 ASN A C 1
ATOM 607 O O . ASN A 1 83 ? -7.374 18.084 4.524 1.00 98.44 83 ASN A O 1
ATOM 611 N N . LEU A 1 84 ? -6.915 15.986 3.882 1.00 98.19 84 LEU A N 1
ATOM 612 C CA . LEU A 1 84 ? -7.248 16.184 2.469 1.00 98.19 84 LEU A CA 1
ATOM 613 C C . LEU A 1 84 ? -8.761 16.356 2.239 1.00 98.19 84 LEU A C 1
ATOM 615 O O . LEU A 1 84 ? -9.159 16.967 1.249 1.00 98.19 84 LEU A O 1
ATOM 619 N N . ALA A 1 85 ? -9.598 15.784 3.108 1.00 96.75 85 ALA A N 1
ATOM 620 C CA . ALA A 1 85 ? -11.053 15.801 2.965 1.00 96.75 85 ALA A CA 1
ATOM 621 C C . ALA A 1 85 ? -11.732 17.076 3.502 1.00 96.75 85 ALA A C 1
ATOM 623 O O . ALA A 1 85 ? -12.899 17.312 3.174 1.00 96.75 85 ALA A O 1
ATOM 624 N N . LEU A 1 86 ? -11.034 17.851 4.339 1.00 91.38 86 LEU A N 1
ATOM 625 C CA . LEU A 1 86 ? -11.498 19.119 4.917 1.00 91.38 86 LEU A CA 1
ATOM 626 C C . LEU A 1 86 ? -11.287 20.294 3.954 1.00 91.38 86 LEU A C 1
ATOM 628 O O . LEU A 1 86 ? -12.192 21.159 3.910 1.00 91.38 86 LEU A O 1
#

Foldseek 3Di:
DDPPDPDDPDDDDPCVVHDDDDPVNVVLCVCCVPPLVDCCPDPDDSNVSVVVSVLVVLVVVCVVVVHDSVVDDDDPDDVVVVVVVD